Protein AF-A0A424YZ46-F1 (afdb_monomer_lite)

Secondary structure (DSSP, 8-state):
-EEEEEEEEEEEEETTEEEEEEEEEEEES--EEEEEEEETTEEEEEEEE--SEEEEEEEEEEEESSSSEEEEEEEEEEEETTEEEEEEEEEEEE--

InterPro domains:
  IPR036709 Autotransporter beta-domain superfamily [SSF103515] (12-96)

Foldseek 3Di:
DKDKDKDKDWDDDDVQWIKIKMWIKMADPDQWDWDWDDDDPDIDTDIHGFQRMKIKIKIKTWDDPDPFKIKIWIWMWIDGPVDIDIDIDIDIGGHD

pLDDT: mean 81.24, std 11.64, range [51.97, 93.94]

Structure (mmCIF, N/CA/C/O backbone):
data_AF-A0A424YZ46-F1
#
_entry.id   AF-A0A424YZ46-F1
#
loop_
_atom_site.group_PDB
_atom_site.id
_atom_site.type_symbol
_atom_site.label_atom_id
_atom_site.label_alt_id
_atom_site.label_comp_id
_atom_site.label_asym_id
_atom_site.label_entity_id
_atom_site.label_seq_id
_atom_site.pdbx_PDB_ins_code
_atom_site.Cartn_x
_atom_site.Cartn_y
_atom_site.Cartn_z
_atom_site.occupancy
_atom_site.B_iso_or_equiv
_atom_site.auth_seq_id
_atom_site.auth_comp_id
_atom_site.auth_asym_id
_atom_site.auth_atom_id
_atom_site.pdbx_PDB_model_num
ATOM 1 N N . PHE A 1 1 ? 9.587 -13.412 -14.474 1.00 62.41 1 PHE A N 1
ATOM 2 C CA . PHE A 1 1 ? 9.587 -13.898 -13.080 1.00 62.41 1 PHE A CA 1
ATOM 3 C C . PHE A 1 1 ? 9.842 -12.720 -12.145 1.00 62.41 1 PHE A C 1
ATOM 5 O O . PHE A 1 1 ? 10.706 -11.899 -12.451 1.00 62.41 1 PHE A O 1
ATOM 12 N N . SER A 1 2 ? 9.077 -12.596 -11.060 1.00 71.19 2 SER A N 1
ATOM 13 C CA . SER A 1 2 ? 9.212 -11.518 -10.071 1.00 71.19 2 SER A CA 1
ATOM 14 C C . SER A 1 2 ? 9.154 -12.095 -8.664 1.00 71.19 2 SER A C 1
ATOM 16 O O . SER A 1 2 ? 8.295 -12.930 -8.396 1.00 71.19 2 SER A O 1
ATOM 18 N N . THR A 1 3 ? 10.021 -11.628 -7.771 1.00 83.38 3 THR A N 1
ATOM 19 C CA . THR A 1 3 ? 9.989 -11.994 -6.349 1.00 83.38 3 THR A CA 1
ATOM 20 C C . THR A 1 3 ? 9.670 -10.769 -5.496 1.00 83.38 3 THR A C 1
ATOM 22 O O . THR A 1 3 ? 10.089 -9.656 -5.821 1.00 83.38 3 THR A O 1
ATOM 25 N N . LYS A 1 4 ? 8.889 -10.950 -4.429 1.00 87.69 4 LYS A N 1
ATOM 26 C CA . LYS A 1 4 ? 8.494 -9.891 -3.492 1.00 87.69 4 LYS A CA 1
ATOM 27 C C . LYS A 1 4 ? 8.985 -10.277 -2.102 1.00 87.69 4 LYS A C 1
ATOM 29 O O . LYS A 1 4 ? 8.601 -11.323 -1.591 1.00 87.69 4 LYS A O 1
ATOM 34 N N . ALA A 1 5 ? 9.777 -9.404 -1.491 1.00 89.12 5 ALA A N 1
ATOM 35 C CA . ALA A 1 5 ? 10.124 -9.475 -0.079 1.00 89.12 5 ALA A CA 1
ATOM 36 C C . ALA A 1 5 ? 9.432 -8.320 0.649 1.00 89.12 5 ALA A C 1
ATOM 38 O O . ALA A 1 5 ? 9.547 -7.166 0.231 1.00 89.12 5 ALA A O 1
ATOM 39 N N . SER A 1 6 ? 8.690 -8.619 1.710 1.00 89.94 6 SER A N 1
ATOM 40 C CA . SER A 1 6 ? 7.943 -7.613 2.463 1.00 89.94 6 SER A CA 1
ATOM 41 C C . SER A 1 6 ? 7.907 -7.927 3.945 1.00 89.94 6 SER A C 1
ATOM 43 O O . SER A 1 6 ? 7.711 -9.073 4.338 1.00 89.94 6 SER A O 1
ATOM 45 N N . PHE A 1 7 ? 8.054 -6.883 4.747 1.00 90.75 7 PHE A N 1
ATOM 46 C CA . PHE A 1 7 ? 7.818 -6.879 6.175 1.00 90.75 7 PHE A CA 1
ATOM 47 C C . PHE A 1 7 ? 6.480 -6.198 6.441 1.00 90.75 7 PHE A C 1
ATOM 49 O O . PHE A 1 7 ? 6.235 -5.103 5.938 1.00 90.75 7 PHE A O 1
ATOM 56 N N . ALA A 1 8 ? 5.622 -6.841 7.224 1.00 90.94 8 ALA A N 1
ATOM 57 C CA . ALA A 1 8 ? 4.324 -6.302 7.584 1.00 90.94 8 ALA A CA 1
ATOM 58 C C . ALA A 1 8 ? 4.169 -6.304 9.106 1.00 90.94 8 ALA A C 1
ATOM 60 O O . ALA A 1 8 ? 4.369 -7.326 9.760 1.00 90.94 8 ALA A O 1
ATOM 61 N N . TYR A 1 9 ? 3.824 -5.147 9.658 1.00 89.81 9 TYR A N 1
ATOM 62 C CA . TYR A 1 9 ? 3.517 -4.937 11.060 1.00 89.81 9 TYR A CA 1
ATOM 63 C C . TYR A 1 9 ? 2.038 -4.605 11.193 1.00 89.81 9 TYR A C 1
ATOM 65 O O . TYR A 1 9 ? 1.568 -3.609 10.644 1.00 89.81 9 TYR A O 1
ATOM 73 N N . PHE A 1 10 ? 1.317 -5.430 11.942 1.00 90.25 10 PHE A N 1
ATOM 74 C CA . PHE A 1 10 ? -0.096 -5.236 12.235 1.00 90.25 10 PHE A CA 1
ATOM 75 C C . PHE A 1 10 ? -0.272 -5.105 13.739 1.00 90.25 10 PHE A C 1
ATOM 77 O O . PHE A 1 10 ? 0.288 -5.893 14.505 1.00 90.25 10 PHE A O 1
ATOM 84 N N . LYS A 1 11 ? -1.053 -4.113 14.159 1.00 89.00 11 LYS A N 1
ATOM 85 C CA . LYS A 1 11 ? -1.419 -3.941 15.559 1.00 89.00 11 LYS A CA 1
ATOM 86 C C . LYS A 1 11 ? -2.858 -3.479 15.693 1.00 89.00 11 LYS A C 1
ATOM 88 O O . LYS A 1 11 ? -3.246 -2.449 15.140 1.00 89.00 11 LYS A O 1
ATOM 93 N N . ASP A 1 12 ? -3.591 -4.234 16.498 1.00 89.56 12 ASP A N 1
ATOM 94 C CA . ASP A 1 12 ? -4.923 -3.895 16.973 1.00 89.56 12 ASP A CA 1
ATOM 95 C C . ASP A 1 12 ? -4.762 -3.273 18.365 1.00 89.56 12 ASP A C 1
ATOM 97 O O . ASP A 1 12 ? -4.191 -3.884 19.270 1.00 89.56 12 ASP A O 1
ATOM 101 N N . TRP A 1 13 ? -5.183 -2.018 18.519 1.00 84.56 13 TRP A N 1
ATOM 102 C CA . TRP A 1 13 ? -4.972 -1.251 19.752 1.00 84.56 13 TRP A CA 1
ATOM 103 C C . TRP A 1 13 ? -6.197 -1.288 20.666 1.00 84.56 13 TRP A C 1
ATOM 105 O O . TRP A 1 13 ? -6.070 -1.466 21.873 1.00 84.56 13 TRP A O 1
ATOM 115 N N . LEU A 1 14 ? -7.380 -1.112 20.079 1.00 79.31 14 LEU A N 1
ATOM 116 C CA . LEU A 1 14 ? -8.691 -1.063 20.730 1.00 79.31 14 LEU A CA 1
ATOM 117 C C . LEU A 1 14 ? -9.709 -1.755 19.809 1.00 79.31 14 LEU A C 1
ATOM 119 O O . LEU A 1 14 ? -9.403 -1.965 18.629 1.00 79.31 14 LEU A O 1
ATOM 123 N N . PRO A 1 15 ? -10.928 -2.075 20.287 1.00 70.25 15 PRO A N 1
ATOM 124 C CA . PRO A 1 15 ? -12.010 -2.495 19.406 1.00 70.25 15 PRO A CA 1
ATOM 125 C C . PRO A 1 15 ? -12.138 -1.486 18.261 1.00 70.25 15 PRO A C 1
ATOM 127 O O . PRO A 1 15 ? -12.348 -0.300 18.500 1.00 70.25 15 PRO A O 1
ATOM 130 N N . TYR A 1 16 ? -11.945 -1.964 17.030 1.00 72.44 16 TYR A N 1
ATOM 131 C CA . TYR A 1 16 ? -12.016 -1.194 15.782 1.00 72.44 16 TYR A CA 1
ATOM 132 C C . TYR A 1 16 ? -10.867 -0.199 15.488 1.00 72.44 16 TYR A C 1
ATOM 134 O O . TYR A 1 16 ? -10.838 0.334 14.380 1.00 72.44 16 TYR A O 1
ATOM 142 N N . LEU A 1 17 ? -9.890 0.005 16.389 1.00 84.31 17 LEU A N 1
ATOM 143 C CA . LEU A 1 17 ? -8.669 0.787 16.110 1.00 84.31 17 LEU A CA 1
ATOM 144 C C . LEU A 1 17 ? -7.543 -0.128 15.630 1.00 84.31 17 LEU A C 1
ATOM 146 O O . LEU A 1 17 ? -6.951 -0.866 16.427 1.00 84.31 17 LEU A O 1
ATOM 150 N N . LYS A 1 18 ? -7.218 -0.046 14.338 1.00 89.94 18 LYS A N 1
ATOM 151 C CA . LYS A 1 18 ? -6.219 -0.918 13.710 1.00 89.94 18 LYS A CA 1
ATOM 152 C C . LYS A 1 18 ? -5.182 -0.114 12.955 1.00 89.94 18 LYS A C 1
ATOM 154 O O . LYS A 1 18 ? -5.517 0.800 12.208 1.00 89.94 18 LYS A O 1
ATOM 159 N N . THR A 1 19 ? -3.923 -0.493 13.114 1.00 90.75 19 THR A N 1
ATOM 160 C CA . THR A 1 19 ? -2.813 0.055 12.335 1.00 90.75 19 THR A CA 1
ATOM 161 C C . THR A 1 19 ? -2.101 -1.065 11.605 1.00 90.75 19 THR A C 1
ATOM 163 O O . THR A 1 19 ? -1.754 -2.075 12.222 1.00 90.75 19 THR A O 1
ATOM 166 N N . SER A 1 20 ? -1.825 -0.866 10.321 1.00 90.88 20 SER A N 1
ATOM 167 C CA . SER A 1 20 ? -0.952 -1.748 9.556 1.00 90.88 20 SER A CA 1
ATOM 168 C C . SER A 1 20 ? 0.115 -0.955 8.832 1.00 90.88 20 SER A C 1
ATOM 170 O O . SER A 1 20 ? -0.192 0.039 8.182 1.00 90.88 20 SER A O 1
ATOM 172 N N . ILE A 1 21 ? 1.352 -1.421 8.880 1.00 92.25 21 ILE A N 1
ATOM 173 C CA . ILE A 1 21 ? 2.457 -0.862 8.111 1.00 92.25 21 ILE A CA 1
ATOM 174 C C . ILE A 1 21 ? 3.094 -2.017 7.349 1.00 92.25 21 ILE A C 1
ATOM 176 O O . ILE A 1 21 ? 3.482 -3.011 7.950 1.00 92.25 21 ILE A O 1
ATOM 180 N N . GLU A 1 22 ? 3.211 -1.903 6.034 1.00 92.69 22 GLU A N 1
ATOM 181 C CA . GLU A 1 22 ? 3.881 -2.892 5.192 1.00 92.69 22 GLU A CA 1
ATOM 182 C C . GLU A 1 22 ? 4.977 -2.194 4.399 1.00 92.69 22 GLU A C 1
ATOM 184 O O . GLU A 1 22 ? 4.725 -1.228 3.696 1.00 92.69 22 GLU A O 1
ATOM 189 N N . LEU A 1 23 ? 6.20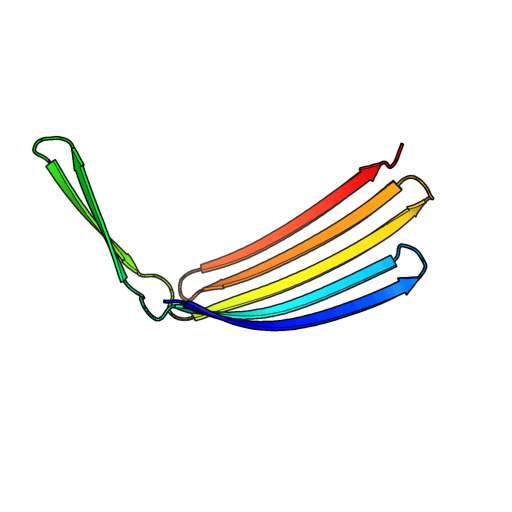1 -2.684 4.472 1.00 92.81 23 LEU A N 1
ATOM 190 C CA . LEU A 1 23 ? 7.329 -2.155 3.719 1.00 92.81 23 LEU A CA 1
ATOM 191 C C . LEU A 1 23 ? 8.035 -3.296 3.009 1.00 92.81 23 LEU A C 1
ATOM 193 O O . LEU A 1 23 ? 8.162 -4.396 3.542 1.00 92.81 23 LEU A O 1
ATOM 197 N N . GLY A 1 24 ? 8.490 -3.070 1.787 1.00 91.38 24 GLY A N 1
ATOM 198 C CA . GLY A 1 24 ? 9.091 -4.148 1.022 1.00 91.38 24 GLY A CA 1
ATOM 199 C C . GLY A 1 24 ? 9.719 -3.718 -0.285 1.00 91.38 24 GLY A C 1
ATOM 200 O O . GLY A 1 24 ? 9.732 -2.547 -0.662 1.00 91.38 24 GLY A O 1
ATOM 201 N N . ALA A 1 25 ? 10.247 -4.710 -0.987 1.00 89.38 25 ALA A N 1
ATOM 202 C CA . ALA A 1 25 ? 10.807 -4.561 -2.312 1.00 89.38 25 ALA A CA 1
ATOM 203 C C . ALA A 1 25 ? 10.325 -5.694 -3.222 1.00 89.38 25 ALA A C 1
ATOM 205 O O . ALA A 1 25 ? 10.278 -6.866 -2.842 1.00 89.38 25 ALA A O 1
ATOM 206 N N . LYS A 1 26 ? 9.971 -5.330 -4.448 1.00 87.12 26 LYS A N 1
ATOM 207 C CA . LYS A 1 26 ? 9.709 -6.238 -5.558 1.00 87.12 26 LYS A CA 1
ATOM 208 C C . LYS A 1 26 ? 10.924 -6.223 -6.478 1.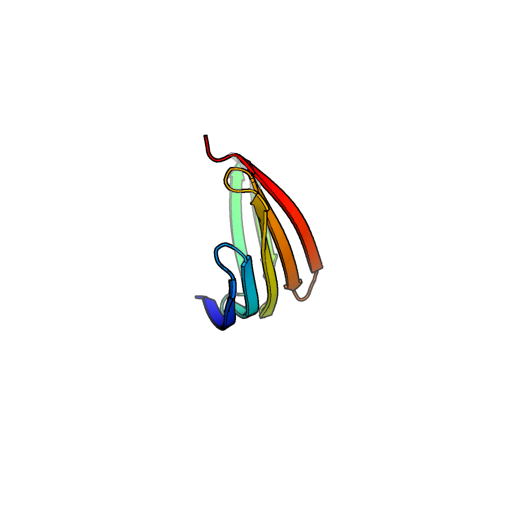00 87.12 26 LYS A C 1
ATOM 210 O O . LYS A 1 26 ? 11.403 -5.155 -6.858 1.00 87.12 26 LYS A O 1
ATOM 215 N N . LEU A 1 27 ? 11.419 -7.406 -6.815 1.00 82.31 27 LEU A N 1
ATOM 216 C CA . LEU A 1 27 ? 12.510 -7.617 -7.755 1.00 82.31 27 LEU A CA 1
ATOM 217 C C . LEU A 1 27 ? 11.936 -8.236 -9.025 1.00 82.31 27 LEU A C 1
ATOM 219 O O . LEU A 1 27 ? 11.346 -9.320 -8.989 1.00 82.31 27 LEU A O 1
ATOM 223 N N . TYR A 1 28 ? 12.131 -7.559 -10.147 1.00 76.19 28 TYR A N 1
ATOM 224 C CA . TYR A 1 28 ? 11.741 -8.047 -11.461 1.00 76.19 28 TYR A CA 1
ATOM 225 C C . TYR A 1 28 ? 12.988 -8.595 -12.156 1.00 76.19 28 TYR A C 1
ATOM 227 O O . TYR A 1 28 ? 13.922 -7.851 -12.449 1.00 76.19 28 TYR A O 1
ATOM 235 N N . MET A 1 29 ? 13.026 -9.912 -12.396 1.00 66.75 29 MET A N 1
ATOM 236 C CA . MET A 1 29 ? 14.162 -10.542 -13.088 1.00 66.75 29 MET A CA 1
ATOM 237 C C . MET A 1 29 ? 14.144 -10.258 -14.591 1.00 66.75 29 MET A C 1
ATOM 239 O O . MET A 1 29 ? 15.195 -10.285 -15.221 1.00 66.75 29 MET A O 1
ATOM 243 N N . ASN A 1 30 ? 12.966 -9.964 -15.152 1.00 64.50 30 ASN A N 1
ATOM 244 C CA . ASN A 1 30 ? 12.838 -9.515 -16.531 1.00 64.50 30 ASN A CA 1
ATOM 245 C C . ASN A 1 30 ? 12.604 -8.002 -16.550 1.00 64.50 30 ASN A C 1
ATOM 247 O O . ASN A 1 30 ? 11.520 -7.544 -16.194 1.00 64.50 30 ASN A O 1
ATOM 251 N N . THR A 1 31 ? 13.639 -7.246 -16.904 1.00 58.84 31 THR A N 1
ATOM 252 C CA . THR A 1 31 ? 13.596 -5.779 -16.971 1.00 58.84 31 THR A CA 1
ATOM 253 C C . THR A 1 31 ? 13.069 -5.277 -18.303 1.00 58.84 31 THR A C 1
ATOM 255 O O . THR A 1 31 ? 12.787 -4.099 -18.414 1.00 58.84 31 THR A O 1
ATOM 258 N N . THR A 1 32 ? 12.908 -6.141 -19.302 1.00 62.84 32 THR A N 1
ATOM 259 C CA . THR A 1 32 ? 12.560 -5.718 -20.654 1.00 62.84 32 THR A CA 1
ATOM 260 C C . THR A 1 32 ? 11.319 -6.462 -21.112 1.00 62.84 32 THR A C 1
ATOM 262 O O . THR A 1 32 ? 11.311 -7.691 -21.220 1.00 62.84 32 THR A O 1
ATOM 265 N N . ILE A 1 33 ? 10.249 -5.714 -21.363 1.00 63.78 33 ILE A N 1
ATOM 266 C CA . ILE A 1 33 ? 9.060 -6.242 -22.021 1.00 63.78 33 ILE A CA 1
ATOM 267 C C . ILE A 1 33 ? 9.081 -5.729 -23.455 1.00 63.78 33 ILE A C 1
ATOM 269 O O . ILE A 1 33 ? 8.950 -4.533 -23.699 1.00 63.78 33 ILE A O 1
ATOM 273 N N . HIS A 1 34 ? 9.241 -6.653 -24.401 1.00 66.81 34 HIS A N 1
ATOM 274 C CA . HIS A 1 34 ? 9.069 -6.357 -25.816 1.00 66.81 34 HIS A CA 1
ATOM 275 C C . HIS A 1 34 ? 7.585 -6.449 -26.155 1.00 66.81 34 HIS A C 1
ATOM 277 O O . HIS A 1 34 ? 7.003 -7.538 -26.176 1.00 66.81 34 HIS A O 1
ATOM 283 N N . THR A 1 35 ? 6.972 -5.307 -26.428 1.00 66.00 35 THR A N 1
ATOM 284 C CA . THR A 1 35 ? 5.590 -5.218 -26.890 1.00 66.00 35 THR A CA 1
ATOM 285 C C . THR A 1 35 ? 5.589 -5.018 -28.395 1.00 66.00 35 THR A C 1
ATOM 287 O O . THR A 1 35 ? 6.159 -4.063 -28.913 1.00 66.00 35 THR A O 1
ATOM 290 N N . LYS A 1 36 ? 4.951 -5.943 -29.117 1.00 68.38 36 LYS A N 1
ATOM 291 C CA . LYS A 1 36 ? 4.762 -5.840 -30.566 1.00 68.38 36 LYS A CA 1
ATOM 292 C C . LYS A 1 36 ? 3.279 -5.681 -30.850 1.00 68.38 36 LYS A C 1
ATOM 294 O O . LYS A 1 36 ? 2.506 -6.603 -30.598 1.00 68.38 36 LYS A O 1
ATOM 299 N N . ALA A 1 37 ? 2.891 -4.531 -31.387 1.00 67.19 37 ALA A N 1
ATOM 300 C CA . ALA A 1 37 ? 1.545 -4.296 -31.887 1.00 67.19 37 ALA A CA 1
ATOM 301 C C . ALA A 1 37 ? 1.587 -4.209 -33.417 1.00 67.19 37 ALA A C 1
ATOM 303 O O . ALA A 1 37 ? 2.425 -3.517 -33.999 1.00 67.19 37 ALA A O 1
ATOM 304 N N . ARG A 1 38 ? 0.688 -4.933 -34.090 1.00 58.12 38 ARG A N 1
ATOM 305 C CA . ARG A 1 38 ? 0.556 -4.896 -35.550 1.00 58.12 38 ARG A CA 1
ATOM 306 C C . ARG A 1 38 ? -0.825 -4.372 -35.920 1.00 58.12 38 ARG A C 1
ATOM 308 O O . ARG A 1 38 ? -1.817 -5.059 -35.703 1.00 58.12 38 ARG A O 1
ATOM 315 N N . PHE A 1 39 ? -0.865 -3.196 -36.537 1.00 65.56 39 PHE A N 1
ATOM 316 C CA . PHE A 1 39 ? -2.072 -2.625 -37.133 1.00 65.56 39 PHE A CA 1
ATOM 317 C C . PHE A 1 39 ? -1.938 -2.714 -38.660 1.00 65.56 39 PHE A C 1
ATOM 319 O O . PHE A 1 39 ? -1.344 -1.851 -39.307 1.00 65.56 39 PHE A O 1
ATOM 326 N N . GLY A 1 40 ? -2.419 -3.818 -39.243 1.00 69.88 40 GLY A N 1
ATOM 327 C CA . GLY A 1 40 ? -2.311 -4.081 -40.684 1.00 69.88 40 GLY A CA 1
ATOM 328 C C . GLY A 1 40 ? -0.854 -4.193 -41.167 1.00 69.88 40 GLY A C 1
ATOM 329 O O . GLY A 1 40 ? -0.145 -5.150 -40.829 1.00 69.88 40 GLY A O 1
ATOM 330 N N . THR A 1 41 ? -0.409 -3.224 -41.975 1.00 62.31 41 THR A N 1
ATOM 331 C CA . THR A 1 41 ? 0.957 -3.153 -42.537 1.00 62.31 41 THR A CA 1
ATOM 332 C C . THR A 1 41 ? 1.960 -2.486 -41.587 1.00 62.31 41 THR A C 1
ATOM 334 O O . THR A 1 41 ? 3.164 -2.685 -41.735 1.00 62.31 41 THR A O 1
ATOM 337 N N . ILE A 1 42 ? 1.489 -1.736 -40.585 1.00 51.97 42 ILE A N 1
ATOM 338 C CA . ILE A 1 42 ? 2.350 -1.005 -39.649 1.00 51.97 42 ILE A CA 1
ATOM 339 C C . ILE A 1 42 ? 2.664 -1.913 -38.457 1.00 51.97 42 ILE A C 1
ATOM 341 O O . ILE A 1 42 ? 1.767 -2.378 -37.746 1.00 51.97 42 ILE A O 1
ATOM 345 N N . LYS A 1 43 ? 3.956 -2.187 -38.256 1.00 65.69 43 LYS A N 1
ATOM 346 C CA . LYS A 1 43 ? 4.483 -2.846 -37.057 1.00 65.69 43 LYS A CA 1
ATOM 347 C C . LYS A 1 43 ? 5.035 -1.768 -36.135 1.00 65.69 43 LYS A C 1
ATOM 349 O O . LYS A 1 43 ? 5.951 -1.053 -36.528 1.00 65.69 43 LYS A O 1
ATOM 354 N N . VAL A 1 44 ? 4.477 -1.669 -34.935 1.00 63.47 44 VAL A N 1
ATOM 355 C CA . VAL A 1 44 ? 5.010 -0.827 -33.865 1.00 63.47 44 VAL A CA 1
ATOM 356 C C . VAL A 1 44 ? 5.634 -1.767 -32.843 1.00 63.47 44 VAL A C 1
ATOM 358 O O . VAL A 1 44 ? 4.951 -2.620 -32.269 1.00 63.47 44 VAL A O 1
ATOM 361 N N . GLU A 1 45 ? 6.947 -1.661 -32.688 1.00 63.16 45 GLU A N 1
ATOM 362 C CA . GLU A 1 45 ? 7.700 -2.361 -31.653 1.00 63.16 45 GLU A CA 1
ATOM 363 C C . GLU A 1 45 ? 8.081 -1.326 -30.601 1.00 63.16 45 GLU A C 1
ATOM 365 O O . GLU A 1 45 ? 8.660 -0.295 -30.939 1.00 63.16 45 GLU A O 1
ATOM 370 N N . ASP A 1 46 ? 7.710 -1.588 -29.352 1.00 61.00 46 ASP A N 1
ATOM 371 C CA . ASP A 1 46 ? 8.064 -0.744 -28.218 1.00 61.00 46 ASP A CA 1
ATOM 372 C C . ASP A 1 46 ? 8.699 -1.604 -27.126 1.00 61.00 46 ASP A C 1
ATOM 374 O O . ASP A 1 46 ? 8.313 -2.761 -26.904 1.00 61.00 46 ASP A O 1
ATOM 378 N N . GLU A 1 47 ? 9.704 -1.042 -26.470 1.00 62.88 47 GLU A N 1
ATOM 379 C CA . GLU A 1 47 ? 10.532 -1.726 -25.491 1.00 62.88 47 GLU A CA 1
ATOM 380 C C . GLU A 1 47 ? 10.377 -1.021 -24.145 1.00 62.88 47 GLU A C 1
ATOM 382 O O . GLU A 1 47 ? 10.967 0.026 -23.881 1.00 62.88 47 GLU A O 1
ATOM 387 N N . ILE A 1 48 ? 9.553 -1.605 -23.273 1.00 62.31 48 ILE A N 1
ATOM 388 C CA . ILE A 1 48 ? 9.291 -1.034 -21.954 1.00 62.31 48 ILE A CA 1
ATOM 389 C C . ILE A 1 48 ? 10.317 -1.604 -20.981 1.00 62.31 48 ILE A C 1
ATOM 391 O O . ILE A 1 48 ? 10.307 -2.801 -20.666 1.00 62.31 48 ILE A O 1
ATOM 395 N N . ASN A 1 49 ? 11.202 -0.734 -20.493 1.00 64.25 49 ASN A N 1
ATOM 396 C CA . ASN A 1 49 ? 12.183 -1.089 -19.478 1.00 64.25 49 ASN A CA 1
ATOM 397 C C . ASN A 1 49 ? 11.559 -0.935 -18.081 1.00 64.25 49 ASN A C 1
ATOM 399 O O . ASN A 1 49 ? 11.295 0.169 -17.612 1.00 64.25 49 ASN A O 1
ATOM 403 N N . LEU A 1 50 ? 11.279 -2.053 -17.420 1.0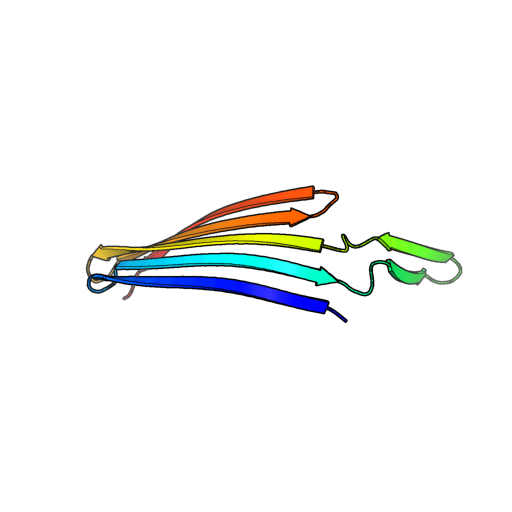0 65.31 50 LEU A N 1
ATOM 404 C CA . LEU A 1 50 ? 10.810 -2.088 -16.043 1.00 65.31 50 LEU A CA 1
ATOM 405 C C . LEU A 1 50 ? 11.980 -1.898 -15.078 1.00 65.31 50 LEU A C 1
ATOM 407 O O . LEU A 1 50 ? 13.014 -2.566 -15.168 1.00 65.31 50 LEU A O 1
ATOM 411 N N . ALA A 1 51 ? 11.772 -1.058 -14.063 1.00 65.88 51 ALA A N 1
ATOM 412 C CA . ALA A 1 51 ? 12.711 -0.923 -12.962 1.00 65.88 51 ALA A CA 1
ATOM 413 C C . ALA A 1 51 ? 12.947 -2.286 -12.286 1.00 65.88 51 ALA A C 1
ATOM 415 O O . ALA A 1 51 ? 12.047 -2.870 -11.681 1.00 65.88 51 ALA A O 1
ATOM 416 N N . ARG A 1 52 ? 14.194 -2.773 -12.350 1.00 74.12 52 ARG A N 1
ATOM 417 C CA . ARG A 1 52 ? 14.625 -4.058 -11.764 1.00 74.12 52 ARG A CA 1
ATOM 418 C C . ARG A 1 52 ? 14.240 -4.205 -10.289 1.00 74.12 52 ARG A C 1
ATOM 420 O O . ARG A 1 52 ? 13.969 -5.313 -9.831 1.00 74.12 52 ARG A O 1
ATOM 427 N N . ILE A 1 53 ? 14.242 -3.096 -9.551 1.00 80.81 53 ILE A N 1
ATOM 428 C CA . ILE A 1 53 ? 13.900 -3.033 -8.132 1.00 80.81 53 ILE A CA 1
ATOM 429 C C . ILE A 1 53 ? 12.843 -1.958 -7.941 1.00 80.81 53 ILE A C 1
ATOM 431 O O . ILE A 1 53 ? 13.025 -0.814 -8.360 1.00 80.81 53 ILE A O 1
ATOM 435 N N . GLN A 1 54 ? 11.775 -2.326 -7.248 1.00 85.88 54 GLN A N 1
ATOM 436 C CA . GLN A 1 54 ? 10.713 -1.421 -6.859 1.00 85.88 54 GLN A CA 1
ATOM 437 C C . GLN A 1 54 ? 10.468 -1.553 -5.362 1.00 85.88 54 GLN A C 1
ATOM 439 O O . GLN A 1 54 ? 10.060 -2.607 -4.880 1.00 85.88 54 GLN A O 1
ATOM 444 N N . ARG A 1 55 ? 10.730 -0.486 -4.615 1.00 89.75 55 ARG A N 1
ATOM 445 C CA . ARG A 1 55 ? 10.478 -0.416 -3.175 1.00 89.75 55 ARG A CA 1
ATOM 446 C C . ARG A 1 55 ? 9.072 0.106 -2.945 1.00 89.75 55 ARG A C 1
ATOM 448 O O . ARG 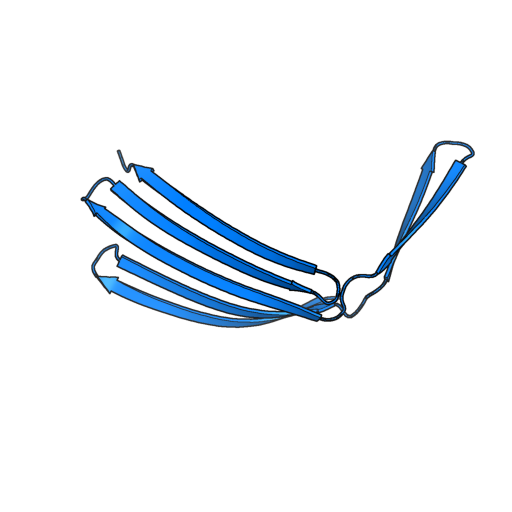A 1 55 ? 8.602 0.952 -3.700 1.00 89.75 55 ARG A O 1
ATOM 455 N N . PHE A 1 56 ? 8.401 -0.378 -1.915 1.00 91.12 56 PHE A N 1
ATOM 456 C CA . PHE A 1 56 ? 7.094 0.134 -1.538 1.00 91.12 56 PHE A CA 1
ATOM 457 C C . PHE A 1 56 ? 6.966 0.238 -0.019 1.00 91.12 56 PHE A C 1
ATOM 459 O O . PHE A 1 56 ? 7.591 -0.523 0.722 1.00 91.12 56 PHE A O 1
ATOM 466 N N . ALA A 1 57 ? 6.161 1.195 0.425 1.00 92.31 57 ALA A N 1
ATOM 467 C CA . ALA A 1 57 ? 5.790 1.402 1.812 1.00 92.31 57 ALA A CA 1
ATOM 468 C C . ALA A 1 57 ? 4.297 1.729 1.873 1.00 92.31 57 ALA A C 1
ATOM 470 O O . ALA A 1 57 ? 3.835 2.687 1.262 1.00 92.31 57 ALA A O 1
ATOM 471 N N . ASN A 1 58 ? 3.554 0.929 2.615 1.00 92.88 58 ASN A N 1
ATOM 472 C CA . ASN A 1 58 ? 2.135 1.059 2.860 1.00 92.88 58 ASN A CA 1
ATOM 473 C C . ASN A 1 58 ? 1.938 1.349 4.342 1.00 92.88 58 ASN A C 1
ATOM 475 O O . ASN A 1 58 ? 2.550 0.703 5.191 1.00 92.88 58 ASN A O 1
ATOM 479 N N . ALA A 1 59 ? 1.051 2.275 4.658 1.00 93.12 59 ALA A N 1
ATOM 480 C CA . ALA A 1 59 ? 0.547 2.481 6.000 1.00 93.12 59 ALA A CA 1
ATOM 481 C C . ALA A 1 59 ? -0.975 2.584 5.927 1.00 93.12 59 ALA A C 1
ATOM 483 O O . ALA A 1 59 ? -1.512 3.269 5.065 1.00 93.12 59 ALA A O 1
ATOM 484 N N . SER A 1 60 ? -1.669 1.900 6.822 1.00 92.81 60 SER A N 1
ATOM 485 C CA . SER A 1 60 ? -3.112 1.984 6.984 1.00 92.81 60 SER A CA 1
ATOM 486 C C . SER A 1 60 ? -3.435 2.222 8.447 1.00 92.81 60 SER A C 1
ATOM 488 O O . SER A 1 60 ? -2.810 1.641 9.340 1.00 92.81 60 SER A O 1
ATOM 490 N N . LEU A 1 61 ? -4.412 3.083 8.685 1.00 91.31 61 LEU A N 1
ATOM 491 C CA . LEU A 1 61 ? -4.957 3.387 9.993 1.00 91.31 61 LEU A CA 1
ATOM 492 C C . LEU A 1 61 ? -6.479 3.385 9.883 1.00 91.31 61 LEU A C 1
ATOM 494 O O . LEU A 1 61 ? -7.065 4.210 9.186 1.00 91.31 61 LEU A O 1
ATOM 498 N N . ILE A 1 62 ? -7.108 2.457 10.588 1.00 90.94 62 ILE A N 1
ATOM 499 C CA . ILE A 1 62 ? -8.555 2.332 10.702 1.00 90.94 62 ILE A CA 1
ATOM 500 C C . ILE A 1 62 ? -8.955 2.886 12.065 1.00 90.94 62 ILE A C 1
ATOM 502 O O . ILE A 1 62 ? -8.477 2.414 13.095 1.00 90.94 62 ILE A O 1
ATOM 506 N N . LEU A 1 63 ? -9.817 3.895 12.047 1.00 88.44 63 LEU A N 1
ATOM 507 C CA . LEU A 1 63 ? -10.316 4.638 13.193 1.00 88.44 63 LEU A CA 1
ATOM 508 C C . LEU A 1 63 ? -11.835 4.450 13.293 1.00 88.44 63 LEU A C 1
ATOM 510 O O . LEU A 1 63 ? -12.556 4.805 12.356 1.00 88.44 63 LEU A O 1
ATOM 514 N N . PRO A 1 64 ? -12.351 3.946 14.422 1.00 86.88 64 PRO A N 1
ATOM 515 C CA . PRO A 1 64 ? -13.776 3.991 14.695 1.00 86.88 64 PRO A CA 1
ATOM 516 C C . PRO A 1 64 ? -14.149 5.407 15.122 1.00 86.88 64 PRO A C 1
ATOM 518 O O . PRO A 1 64 ? -13.658 5.905 16.134 1.00 86.88 64 PRO A O 1
ATOM 521 N N . LEU A 1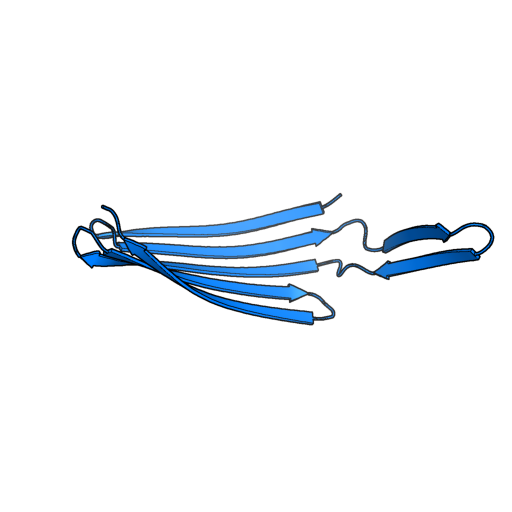 65 ? -15.017 6.065 14.359 1.00 84.62 65 LEU A N 1
ATOM 522 C CA . LEU A 1 65 ? -15.573 7.356 14.766 1.00 84.62 65 LEU A CA 1
ATOM 523 C C . LEU A 1 65 ? -16.747 7.144 15.730 1.00 84.62 65 LEU A C 1
ATOM 525 O O . LEU A 1 65 ? -16.906 7.892 16.690 1.00 84.62 65 LEU A O 1
ATOM 529 N N . ASN A 1 66 ? -17.552 6.106 15.487 1.00 83.75 66 ASN A N 1
ATOM 530 C CA . ASN A 1 66 ? -18.593 5.602 16.385 1.00 83.75 66 ASN A CA 1
ATOM 531 C C . ASN A 1 66 ? -18.946 4.141 16.009 1.00 83.75 66 ASN A C 1
ATOM 533 O O . ASN A 1 66 ? -18.249 3.528 15.204 1.00 83.75 66 ASN A O 1
ATOM 537 N N . GLN A 1 67 ? -20.019 3.576 16.578 1.00 81.06 67 GLN A N 1
ATOM 538 C CA . GLN A 1 67 ? -20.444 2.189 16.309 1.00 81.06 67 GLN A CA 1
ATOM 539 C C . GLN A 1 67 ? -20.841 1.915 14.847 1.00 81.06 67 GLN A C 1
ATOM 541 O O . GLN A 1 67 ? -20.750 0.774 14.404 1.00 81.06 67 GLN A O 1
ATOM 546 N N . SER A 1 68 ? -21.245 2.942 14.099 1.00 83.00 68 SER A N 1
ATOM 547 C CA . SER A 1 68 ? -21.717 2.830 12.714 1.00 83.00 68 SER A CA 1
ATOM 548 C C . SER A 1 68 ? -20.773 3.477 11.701 1.00 83.00 68 SER A C 1
ATOM 550 O O . SER A 1 68 ? -20.957 3.296 10.508 1.00 83.00 68 SER A O 1
ATOM 552 N N . PHE A 1 69 ? -19.768 4.242 12.125 1.00 86.94 69 PHE A N 1
ATOM 553 C CA . PHE A 1 69 ? -18.884 4.997 11.238 1.00 86.94 69 PHE A CA 1
ATOM 554 C C . PHE A 1 69 ? -17.426 4.615 11.465 1.00 86.94 69 PHE A C 1
ATOM 556 O O . PHE A 1 69 ? -16.869 4.807 12.550 1.00 86.94 69 PHE A O 1
ATOM 563 N N . ILE A 1 70 ? -16.791 4.142 10.396 1.00 88.88 70 ILE A N 1
ATOM 564 C CA . ILE A 1 70 ? -15.376 3.781 10.360 1.00 88.88 70 ILE A CA 1
ATOM 565 C C . ILE A 1 70 ? -14.673 4.678 9.346 1.00 88.88 70 ILE A C 1
ATOM 567 O O . ILE A 1 70 ? -15.084 4.766 8.189 1.00 88.88 70 ILE A O 1
ATOM 571 N N . MET A 1 71 ? -13.586 5.318 9.766 1.00 90.56 71 MET A N 1
ATOM 572 C CA . MET A 1 71 ? -12.671 6.024 8.878 1.00 90.56 71 MET A CA 1
ATOM 573 C C . MET A 1 71 ? -11.418 5.177 8.672 1.00 90.56 71 MET A C 1
ATOM 575 O O . MET A 1 71 ? -10.754 4.811 9.634 1.00 90.56 71 MET A O 1
ATOM 579 N N . SER A 1 72 ? -11.050 4.892 7.429 1.00 91.38 72 SER A N 1
ATOM 580 C CA . SER A 1 72 ? -9.779 4.251 7.094 1.00 91.38 72 SER A CA 1
ATOM 581 C C . SER A 1 72 ? -8.910 5.203 6.292 1.00 91.38 72 SER A C 1
ATOM 583 O O . SER A 1 72 ? -9.298 5.643 5.211 1.00 91.38 72 SER A O 1
ATOM 585 N N . MET A 1 73 ? -7.726 5.499 6.805 1.00 93.19 73 MET A N 1
ATOM 586 C CA . MET A 1 73 ? -6.693 6.250 6.109 1.00 93.19 73 MET A CA 1
ATOM 587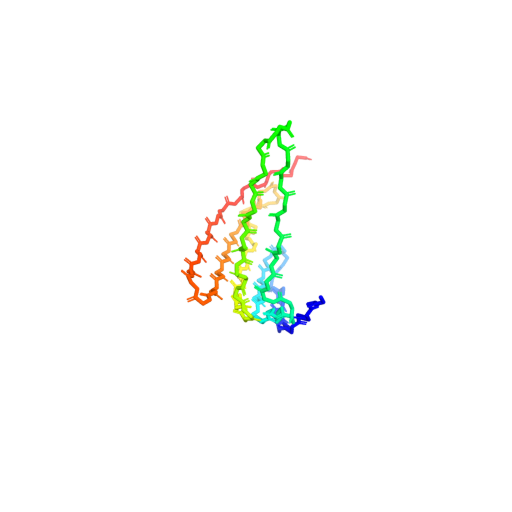 C C . MET A 1 73 ? -5.659 5.274 5.581 1.00 93.19 73 MET A C 1
ATOM 589 O O . MET A 1 73 ? -5.160 4.435 6.324 1.00 93.19 73 MET A O 1
ATOM 593 N N . ASN A 1 74 ? -5.329 5.395 4.305 1.00 93.62 74 ASN A N 1
ATOM 594 C CA . ASN A 1 74 ? -4.367 4.547 3.631 1.00 93.62 74 ASN A CA 1
ATOM 595 C C . ASN A 1 74 ? -3.350 5.422 2.915 1.00 93.62 74 ASN A C 1
ATOM 597 O O . ASN A 1 74 ? -3.693 6.377 2.221 1.00 93.62 74 ASN A O 1
ATOM 601 N N . TYR A 1 75 ? -2.090 5.063 3.071 1.00 93.00 75 TYR A N 1
ATOM 602 C CA . TYR A 1 75 ? -0.959 5.673 2.413 1.00 93.00 75 TYR A CA 1
ATOM 603 C C . TYR A 1 75 ? -0.155 4.579 1.723 1.00 93.00 75 TYR A C 1
ATOM 605 O O . TYR A 1 75 ? 0.172 3.563 2.329 1.00 93.00 75 TYR A O 1
ATOM 613 N N . ASN A 1 76 ? 0.162 4.790 0.456 1.00 93.12 76 ASN A N 1
ATOM 614 C CA . ASN A 1 76 ? 0.999 3.935 -0.361 1.00 93.12 76 ASN A CA 1
ATOM 615 C C . ASN A 1 76 ? 2.080 4.809 -0.997 1.00 93.12 76 ASN A C 1
ATOM 617 O O . ASN A 1 76 ? 1.792 5.818 -1.634 1.00 93.12 76 ASN A O 1
ATOM 621 N N . ALA A 1 77 ? 3.329 4.416 -0.819 1.00 91.12 77 ALA A N 1
ATOM 622 C CA . ALA A 1 77 ? 4.469 4.979 -1.505 1.00 91.12 77 ALA A CA 1
ATOM 623 C C . ALA A 1 77 ? 5.142 3.867 -2.298 1.00 91.12 77 ALA A C 1
ATOM 625 O O . ALA A 1 77 ? 5.408 2.788 -1.769 1.00 91.12 77 ALA A O 1
ATOM 626 N N . GLN A 1 78 ? 5.454 4.137 -3.557 1.00 90.44 78 GLN A N 1
ATOM 627 C CA . GLN A 1 78 ? 6.140 3.211 -4.440 1.00 90.44 78 GLN A CA 1
ATOM 628 C C . GLN A 1 78 ? 7.287 3.947 -5.113 1.00 90.44 78 GLN A C 1
ATOM 630 O O . GLN A 1 78 ? 7.083 4.920 -5.828 1.00 90.44 78 GLN A O 1
ATOM 635 N N . ASN A 1 79 ? 8.505 3.479 -4.878 1.00 86.69 79 ASN A N 1
ATOM 636 C CA . ASN A 1 79 ? 9.716 4.040 -5.445 1.00 86.69 79 ASN A CA 1
ATOM 637 C C . ASN A 1 79 ? 10.313 3.034 -6.431 1.00 86.69 79 ASN A C 1
ATOM 639 O O . ASN A 1 79 ? 10.671 1.910 -6.067 1.00 86.69 79 ASN A O 1
ATOM 643 N N . SER A 1 80 ? 10.391 3.449 -7.687 1.00 82.62 80 SER A N 1
ATOM 644 C CA . SER A 1 80 ? 11.032 2.734 -8.785 1.00 82.62 80 SER A CA 1
ATOM 645 C C . SER A 1 80 ? 12.183 3.586 -9.317 1.00 82.62 80 SER A C 1
ATOM 647 O O . SER A 1 80 ? 12.205 4.794 -9.103 1.00 82.62 80 SER A O 1
ATOM 649 N N . LYS A 1 81 ? 13.121 2.966 -10.043 1.00 73.00 81 LYS A N 1
ATOM 650 C CA . LYS A 1 81 ? 14.309 3.638 -10.603 1.00 73.00 81 LYS A CA 1
ATOM 651 C C . LYS A 1 81 ? 13.987 4.968 -11.306 1.00 73.00 81 LYS A C 1
ATOM 653 O O . LYS A 1 81 ? 14.743 5.918 -11.151 1.00 73.00 81 LYS A O 1
ATOM 658 N N . ASP A 1 82 ? 12.861 5.019 -12.014 1.00 72.69 82 ASP A N 1
ATOM 659 C CA . ASP A 1 82 ? 12.507 6.138 -12.891 1.00 72.69 82 ASP A CA 1
ATOM 660 C C . ASP A 1 82 ? 11.366 7.011 -12.340 1.00 72.69 82 ASP A C 1
ATOM 662 O O . ASP A 1 82 ? 11.090 8.079 -12.879 1.00 72.69 82 ASP A O 1
ATOM 666 N N . ALA A 1 83 ? 10.694 6.584 -11.262 1.00 77.31 83 ALA A N 1
ATOM 667 C CA . ALA A 1 83 ? 9.554 7.312 -10.709 1.00 77.31 83 ALA A CA 1
ATOM 668 C C . ALA A 1 83 ? 9.262 6.941 -9.252 1.00 77.31 83 ALA A C 1
ATOM 670 O O . ALA A 1 83 ? 9.300 5.770 -8.865 1.00 77.31 83 ALA A O 1
ATOM 671 N N . THR A 1 84 ? 8.872 7.945 -8.465 1.00 86.00 84 THR A N 1
ATOM 672 C CA . THR A 1 84 ? 8.287 7.747 -7.136 1.00 86.00 84 THR A CA 1
ATOM 673 C C . THR A 1 84 ? 6.832 8.195 -7.156 1.00 86.00 84 THR A C 1
ATOM 675 O O . THR A 1 84 ? 6.529 9.313 -7.557 1.00 86.00 84 THR A O 1
ATOM 678 N N . THR A 1 85 ? 5.930 7.310 -6.744 1.00 90.12 85 THR A N 1
ATOM 679 C CA . THR A 1 85 ? 4.495 7.577 -6.627 1.00 90.12 85 THR A CA 1
ATOM 680 C C . THR A 1 85 ? 4.107 7.576 -5.158 1.00 90.12 85 THR A C 1
ATOM 682 O O . THR A 1 85 ? 4.508 6.685 -4.409 1.00 90.12 85 THR A O 1
ATOM 685 N N . HIS A 1 86 ? 3.324 8.573 -4.757 1.00 92.62 86 HIS A N 1
ATOM 686 C CA . HIS A 1 86 ? 2.722 8.667 -3.434 1.00 92.62 86 HIS A CA 1
ATOM 687 C C . HIS A 1 86 ? 1.209 8.758 -3.606 1.00 92.62 86 HIS A C 1
ATOM 689 O O . HIS A 1 86 ? 0.710 9.607 -4.342 1.00 92.62 86 HIS A O 1
ATOM 695 N N . THR A 1 87 ? 0.473 7.886 -2.935 1.00 93.00 87 THR A N 1
ATOM 696 C CA . THR A 1 87 ? -0.985 7.847 -2.967 1.00 93.00 87 THR A CA 1
ATOM 697 C C . THR A 1 87 ? -1.489 7.783 -1.538 1.00 93.00 87 THR A C 1
ATOM 699 O O . THR A 1 87 ? -1.237 6.817 -0.824 1.00 93.00 87 THR A O 1
ATOM 702 N N . ALA A 1 88 ? -2.200 8.823 -1.120 1.00 92.62 88 ALA A N 1
ATOM 703 C CA . ALA A 1 88 ? -2.878 8.879 0.164 1.00 92.62 88 ALA A CA 1
ATOM 704 C C . ALA A 1 88 ? -4.377 9.014 -0.085 1.00 92.62 88 ALA A C 1
ATOM 706 O O . ALA A 1 88 ? -4.792 9.821 -0.916 1.00 92.62 88 ALA A O 1
ATOM 707 N N . TYR A 1 89 ? -5.186 8.243 0.630 1.00 93.94 89 TYR A N 1
ATOM 708 C CA . TYR A 1 89 ? -6.632 8.397 0.600 1.00 93.94 89 TYR A CA 1
ATOM 709 C C . TYR A 1 89 ? -7.239 8.105 1.966 1.00 93.94 89 TYR A C 1
ATOM 711 O O . TYR A 1 89 ? -6.729 7.298 2.744 1.00 93.94 89 TYR A O 1
ATOM 719 N N . ALA A 1 90 ? -8.354 8.770 2.238 1.00 93.50 90 ALA A N 1
ATOM 720 C CA . ALA A 1 90 ? -9.213 8.483 3.370 1.00 93.50 90 ALA A CA 1
ATOM 721 C C . ALA A 1 90 ? -10.551 7.971 2.836 1.00 93.50 90 ALA A C 1
ATOM 723 O O . ALA A 1 90 ? -11.090 8.507 1.870 1.00 93.50 90 ALA A O 1
ATOM 724 N N . GLN A 1 91 ? -11.075 6.929 3.462 1.00 92.31 91 GLN A N 1
ATOM 725 C CA . GLN A 1 91 ? -12.367 6.346 3.145 1.00 92.31 91 GLN A CA 1
ATOM 726 C C . GLN A 1 91 ? -13.224 6.347 4.405 1.00 92.31 91 GLN A C 1
ATOM 728 O O . GLN A 1 91 ? -12.773 5.945 5.476 1.00 92.31 91 GLN A O 1
ATOM 733 N N . PHE A 1 92 ? -14.470 6.781 4.254 1.00 91.31 92 PHE A N 1
ATOM 734 C CA . PHE A 1 92 ? -15.484 6.746 5.298 1.00 91.31 92 PHE A CA 1
ATOM 735 C C . PHE A 1 92 ? -16.481 5.651 4.948 1.00 91.31 92 PHE A C 1
ATOM 737 O O . PHE A 1 92 ? -17.045 5.646 3.856 1.00 91.31 92 PHE A O 1
ATOM 744 N N . SER A 1 93 ? -16.665 4.710 5.864 1.00 88.44 93 SER A N 1
ATOM 745 C CA . SER A 1 93 ? -17.606 3.605 5.720 1.00 88.44 93 SER A CA 1
ATOM 746 C C . SER A 1 93 ? -18.677 3.729 6.791 1.00 88.44 93 SER A C 1
ATOM 748 O O . SER A 1 93 ? -18.359 3.851 7.975 1.00 88.44 93 SER A O 1
ATOM 750 N N . TYR A 1 94 ? -19.935 3.704 6.359 1.00 86.62 94 TYR A N 1
ATOM 751 C CA . TYR A 1 94 ? -21.096 3.640 7.235 1.00 86.62 94 TYR A CA 1
ATOM 752 C C . TYR A 1 94 ? -21.622 2.203 7.256 1.00 86.62 94 TYR A C 1
ATOM 754 O O . TYR A 1 94 ? -21.920 1.634 6.208 1.00 86.62 94 TYR A O 1
ATOM 762 N N . LEU A 1 95 ? -21.681 1.614 8.444 1.00 79.19 95 LEU A N 1
ATOM 763 C CA . LEU A 1 95 ? -22.283 0.320 8.730 1.00 79.19 95 LEU A CA 1
ATOM 764 C C . LEU A 1 95 ? -23.724 0.587 9.176 1.00 79.19 95 LEU A C 1
ATOM 766 O O . LEU A 1 95 ? -23.949 1.066 10.291 1.00 79.19 95 LEU A O 1
ATOM 770 N N . TRP A 1 96 ? -24.659 0.338 8.261 1.00 74.88 96 TRP A N 1
ATOM 771 C CA . TRP A 1 96 ? -26.102 0.335 8.499 1.00 74.88 96 TRP A CA 1
ATOM 772 C C . TRP A 1 96 ? -26.572 -1.076 8.844 1.00 74.88 96 TRP A C 1
ATOM 774 O O . TRP A 1 96 ? -26.122 -2.016 8.148 1.00 74.88 96 TRP A O 1
#

Sequence (96 aa):
FSTKASFAYFKDWLPYLKTSIELGAKLYMNTTIHTKARFGTIKVEDEINLARIQRFANASLILPLNQSFIMSMNYNAQNSKDATTHTAYAQFSYLW

Radius of gyration: 19.78 Å; chains: 1; bounding box: 41×23×63 Å

Organism: NCBI:txid1813019